Protein AF-A0A815WCT2-F1 (afdb_monomer_lite)

Secondary structure (DSSP, 8-state):
----HHHHHHHHHHHHHHH------HHHHHHHHHHHHSS-HHHHHHHHHHHHHHHHTS-TTTTT-HHHHHHHHHHHHHHHHHHHHH-HHHHHS-HHHHHHHHHHHHHHHHHHHHHHHHHHHH-

pLDDT: mean 72.67, std 14.08, range [33.84, 88.12]

Radius of gyration: 19.3 Å; chains: 1; bounding box: 36×44×54 Å

Structure (mmCIF, N/CA/C/O backbone):
data_AF-A0A815WCT2-F1
#
_entry.id   AF-A0A815WCT2-F1
#
loop_
_atom_site.group_PDB
_atom_site.id
_atom_site.type_symbol
_atom_site.label_atom_id
_atom_site.label_alt_id
_atom_site.label_comp_id
_atom_site.label_asym_id
_atom_site.label_entity_id
_atom_site.label_seq_id
_atom_site.pdbx_PDB_ins_code
_atom_site.Cartn_x
_atom_site.Cartn_y
_atom_site.Cartn_z
_atom_site.occupancy
_atom_site.B_iso_or_equiv
_atom_site.auth_seq_id
_atom_site.auth_comp_id
_atom_site.auth_asym_id
_atom_site.auth_atom_id
_atom_site.pdbx_PDB_model_num
ATOM 1 N N . MET A 1 1 ? -10.100 -36.223 -24.317 1.00 41.00 1 MET A N 1
ATOM 2 C CA . MET A 1 1 ? -8.802 -35.523 -24.407 1.00 41.00 1 MET A CA 1
ATOM 3 C C . MET A 1 1 ? -8.893 -34.303 -23.497 1.00 41.00 1 MET A C 1
ATOM 5 O O . MET A 1 1 ? -9.520 -33.325 -23.874 1.00 41.00 1 MET A O 1
ATOM 9 N N . GLN A 1 2 ? -8.437 -34.426 -22.247 1.00 38.16 2 GLN A N 1
ATOM 10 C CA . GLN A 1 2 ? -8.511 -33.351 -21.250 1.00 38.16 2 GLN A CA 1
ATOM 11 C C . GLN A 1 2 ? -7.358 -32.377 -21.498 1.00 38.16 2 GLN A C 1
ATOM 13 O O . GLN A 1 2 ? -6.199 -32.720 -21.281 1.00 38.16 2 GLN A O 1
ATOM 18 N N . LEU A 1 3 ? -7.680 -31.181 -21.989 1.00 40.12 3 LEU A N 1
ATOM 19 C CA . LEU A 1 3 ? -6.756 -30.053 -21.971 1.00 40.12 3 LEU A CA 1
ATOM 20 C C . LEU A 1 3 ? -6.559 -29.649 -20.505 1.00 40.12 3 LEU A C 1
ATOM 22 O O . LEU A 1 3 ? -7.533 -29.419 -19.788 1.00 40.12 3 LEU A O 1
ATOM 26 N N . SER A 1 4 ? -5.310 -29.635 -20.038 1.00 39.62 4 SER A N 1
ATOM 27 C CA . SER A 1 4 ? -4.981 -29.220 -18.674 1.00 39.62 4 SER A CA 1
ATOM 28 C C . SER A 1 4 ? -5.371 -27.756 -18.462 1.00 39.62 4 SER A C 1
ATOM 30 O O . SER A 1 4 ? -5.334 -26.952 -19.395 1.00 39.62 4 SER A O 1
ATOM 32 N N . PHE A 1 5 ? -5.714 -27.384 -17.231 1.00 41.81 5 PHE A N 1
ATOM 33 C CA . PHE A 1 5 ? -6.084 -26.009 -16.872 1.00 41.81 5 PHE A CA 1
ATOM 34 C C . PHE A 1 5 ? -5.019 -24.983 -17.312 1.00 41.81 5 PHE A C 1
ATOM 36 O O . PHE A 1 5 ? -5.339 -23.896 -17.785 1.00 41.81 5 PHE A O 1
ATOM 43 N N . SER A 1 6 ? -3.747 -25.389 -17.275 1.00 45.34 6 SER A N 1
ATOM 44 C CA . SER A 1 6 ? -2.592 -24.632 -17.766 1.00 45.34 6 SER A CA 1
ATOM 45 C C . SER A 1 6 ? -2.659 -24.363 -19.273 1.00 45.34 6 SER A C 1
ATOM 47 O O . SER A 1 6 ? -2.366 -23.257 -19.714 1.00 45.34 6 SER A O 1
ATOM 49 N N . SER A 1 7 ? -3.079 -25.350 -20.070 1.00 33.84 7 SER A N 1
ATOM 50 C CA . SER A 1 7 ? -3.224 -25.198 -21.524 1.00 33.84 7 SER A CA 1
ATOM 51 C C . SER A 1 7 ? -4.407 -24.307 -21.915 1.00 33.84 7 SER A C 1
ATOM 53 O O . SER A 1 7 ? -4.307 -23.564 -22.886 1.00 33.84 7 SER A O 1
ATOM 55 N N . LEU A 1 8 ? -5.486 -24.315 -21.126 1.00 39.56 8 LEU A N 1
ATOM 56 C CA . LEU A 1 8 ? -6.625 -23.408 -21.290 1.00 39.56 8 LEU A CA 1
ATOM 57 C C . LEU A 1 8 ? -6.243 -21.958 -20.976 1.00 39.56 8 LEU A C 1
ATOM 59 O O . LEU A 1 8 ? -6.555 -21.075 -21.771 1.00 39.56 8 LEU A O 1
ATOM 63 N N . PHE A 1 9 ? -5.509 -21.730 -19.882 1.00 43.72 9 PHE A N 1
ATOM 64 C CA . PHE A 1 9 ? -5.059 -20.394 -19.485 1.00 43.72 9 PHE A CA 1
ATOM 65 C C . PHE A 1 9 ? -4.125 -19.767 -20.529 1.00 43.72 9 PHE A C 1
ATOM 67 O O . PHE A 1 9 ? -4.306 -18.605 -20.902 1.00 43.72 9 PHE A O 1
ATOM 74 N N . LEU A 1 10 ? -3.185 -20.563 -21.059 1.00 45.41 10 LEU A N 1
ATOM 75 C CA . LEU A 1 10 ? -2.245 -20.152 -22.108 1.00 45.41 10 LEU A CA 1
ATOM 76 C C . LEU A 1 10 ? -2.962 -19.831 -23.433 1.00 45.41 10 LEU A C 1
ATOM 78 O O . LEU A 1 10 ? -2.609 -18.880 -24.127 1.00 45.41 10 LEU A O 1
ATOM 82 N N . LEU A 1 11 ? -4.000 -20.603 -23.776 1.00 42.28 11 LEU A N 1
ATOM 83 C CA . LEU A 1 11 ? -4.804 -20.386 -24.981 1.00 42.28 11 LEU A CA 1
ATOM 84 C C . LEU A 1 11 ? -5.652 -19.108 -24.878 1.00 42.28 11 LEU A C 1
ATOM 86 O O . LEU A 1 11 ? -5.766 -18.365 -25.853 1.00 42.28 11 LEU A O 1
ATOM 90 N N . SER A 1 12 ? -6.221 -18.822 -23.700 1.00 47.66 12 SER A N 1
ATOM 91 C CA . SER A 1 12 ? -6.983 -17.591 -23.461 1.00 47.66 12 SER A CA 1
ATOM 92 C C . SER A 1 12 ? -6.111 -16.334 -23.484 1.00 47.66 12 SER A C 1
ATOM 94 O O . SER A 1 12 ? -6.519 -15.335 -24.074 1.00 47.66 12 SER A O 1
ATOM 96 N N . THR A 1 13 ? -4.895 -16.383 -22.929 1.00 49.16 13 THR A N 1
ATOM 97 C CA . THR A 1 13 ? -3.947 -15.251 -22.990 1.00 49.16 13 THR A CA 1
ATOM 98 C C . THR A 1 13 ? -3.460 -14.998 -24.416 1.00 49.16 13 THR A C 1
ATOM 100 O O . THR A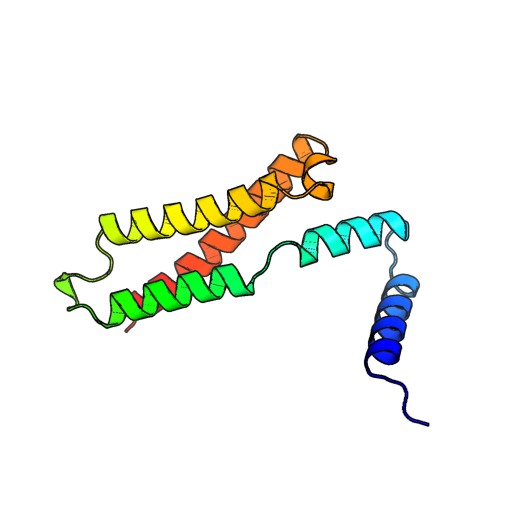 1 13 ? -3.417 -13.850 -24.852 1.00 49.16 13 THR A O 1
ATOM 103 N N . LEU A 1 14 ? -3.176 -16.054 -25.189 1.00 50.16 14 LEU A N 1
ATOM 104 C CA . LEU A 1 14 ? -2.806 -15.933 -26.606 1.00 50.16 14 LEU A CA 1
ATOM 105 C C . LEU A 1 14 ? -3.925 -15.347 -27.478 1.00 50.16 14 LEU A C 1
ATOM 107 O O . LEU A 1 14 ? -3.640 -14.593 -28.409 1.00 50.16 14 LEU A O 1
ATOM 111 N N . ASN A 1 15 ? -5.188 -15.683 -27.196 1.00 50.66 15 ASN A N 1
ATOM 112 C CA . ASN A 1 15 ? -6.324 -15.113 -27.922 1.00 50.66 15 ASN A CA 1
ATOM 113 C C . ASN A 1 15 ? -6.513 -13.626 -27.613 1.00 50.66 15 ASN A C 1
ATOM 115 O O . ASN A 1 15 ? -6.715 -12.852 -28.545 1.00 50.66 15 ASN A O 1
ATOM 119 N N . LEU A 1 16 ? -6.371 -13.219 -26.347 1.00 51.72 16 LEU A N 1
ATOM 120 C CA . LEU A 1 16 ? -6.431 -11.809 -25.953 1.00 51.72 16 LEU A CA 1
ATOM 121 C C . LEU A 1 16 ? -5.328 -10.985 -26.634 1.00 51.72 16 LEU A C 1
ATOM 123 O O . LEU A 1 16 ? -5.648 -9.961 -27.224 1.00 51.72 16 LEU A O 1
ATOM 127 N N . LEU A 1 17 ? -4.084 -11.483 -26.667 1.00 53.66 17 LEU A N 1
ATOM 128 C CA . LEU A 1 17 ? -2.944 -10.838 -27.344 1.00 53.66 17 LEU A CA 1
ATOM 129 C C . LEU A 1 17 ? -3.113 -10.699 -28.866 1.00 53.66 17 LEU A C 1
ATOM 131 O O . LEU A 1 17 ? -2.563 -9.782 -29.464 1.00 53.66 17 LEU A O 1
ATOM 135 N N . ARG A 1 18 ? -3.838 -11.614 -29.521 1.00 52.12 18 ARG A N 1
ATOM 136 C CA . ARG A 1 18 ? -4.083 -11.550 -30.976 1.00 52.12 18 ARG A CA 1
ATOM 137 C C . ARG A 1 18 ? -5.254 -10.650 -31.358 1.00 52.12 18 ARG A C 1
ATOM 139 O O . ARG A 1 18 ? -5.285 -10.154 -32.479 1.00 52.12 18 ARG A O 1
ATOM 146 N N . SER A 1 19 ? -6.222 -10.485 -30.459 1.00 58.66 19 SER A N 1
ATOM 147 C CA . SER A 1 19 ? -7.327 -9.530 -30.613 1.00 58.66 19 SER A CA 1
ATOM 148 C C . SER A 1 19 ? -6.994 -8.133 -30.092 1.00 58.66 19 SER A C 1
ATOM 150 O O . SER A 1 19 ? -7.772 -7.200 -30.284 1.00 58.66 19 SER A O 1
ATOM 152 N N . ASP A 1 20 ? -5.865 -8.008 -29.404 1.00 57.78 20 ASP A N 1
ATOM 153 C CA . ASP A 1 20 ? -5.377 -6.764 -28.853 1.00 57.78 20 ASP A CA 1
ATOM 154 C C . ASP A 1 20 ? -4.914 -5.838 -29.987 1.00 57.78 20 ASP A C 1
ATOM 156 O O . ASP A 1 20 ? -4.068 -6.187 -30.806 1.00 57.78 20 ASP A O 1
ATOM 160 N N . GLN A 1 21 ? -5.515 -4.649 -30.052 1.00 60.59 21 GLN A N 1
ATOM 161 C CA . GLN A 1 21 ? -5.074 -3.578 -30.947 1.00 60.59 21 GLN A CA 1
ATOM 162 C C . GLN A 1 21 ? -3.900 -2.785 -30.356 1.00 60.59 21 GLN A C 1
ATOM 164 O O . GLN A 1 21 ? -3.501 -1.771 -30.935 1.00 60.59 21 GLN A O 1
ATOM 169 N N . SER A 1 22 ? -3.361 -3.183 -29.198 1.00 60.25 22 SER A N 1
ATOM 170 C CA . SER A 1 22 ? -2.191 -2.519 -28.648 1.00 60.25 22 SER A CA 1
ATOM 171 C C . SER A 1 22 ? -0.982 -2.719 -29.555 1.00 60.25 22 SER A C 1
ATOM 173 O O . SER A 1 22 ? -0.763 -3.752 -30.186 1.00 60.25 22 SER A O 1
ATOM 175 N N . THR A 1 23 ? -0.161 -1.683 -29.605 1.00 69.44 23 THR A N 1
ATOM 176 C CA . THR A 1 23 ? 1.131 -1.689 -30.285 1.00 69.44 23 THR A CA 1
ATOM 177 C C . THR A 1 23 ? 2.226 -2.336 -29.434 1.00 69.44 23 THR A C 1
ATOM 179 O O . THR A 1 23 ? 3.405 -2.212 -29.771 1.00 69.44 23 THR A O 1
ATOM 182 N N . LEU A 1 24 ? 1.864 -2.981 -28.318 1.00 67.88 24 LEU A N 1
ATOM 183 C CA . LEU A 1 24 ? 2.821 -3.516 -27.363 1.00 67.88 24 LEU A CA 1
ATOM 184 C C . LEU A 1 24 ? 3.406 -4.837 -27.857 1.00 67.88 24 LEU A C 1
ATOM 186 O O . LEU A 1 24 ? 2.701 -5.741 -28.307 1.00 67.88 24 LEU A O 1
ATOM 190 N N . THR A 1 25 ? 4.722 -4.971 -27.741 1.00 78.06 25 THR A N 1
ATOM 191 C CA . THR A 1 25 ? 5.405 -6.235 -28.010 1.00 78.06 25 THR A CA 1
ATOM 192 C C . THR A 1 25 ? 5.094 -7.261 -26.916 1.00 78.06 25 THR A C 1
ATOM 194 O O . THR A 1 25 ? 4.687 -6.919 -25.805 1.00 78.06 25 THR A O 1
ATOM 197 N N . ILE A 1 26 ? 5.343 -8.541 -27.203 1.00 70.75 26 ILE A N 1
ATOM 198 C CA . ILE A 1 26 ? 5.198 -9.635 -26.224 1.00 70.75 26 ILE A CA 1
ATOM 199 C C . ILE A 1 26 ? 6.027 -9.362 -24.956 1.00 70.75 26 ILE A C 1
ATOM 201 O O . ILE A 1 26 ? 5.566 -9.612 -23.848 1.00 70.75 26 ILE A O 1
ATOM 205 N N . GLU A 1 27 ? 7.233 -8.808 -25.101 1.00 72.56 27 GLU A N 1
ATOM 206 C CA . GLU A 1 27 ? 8.087 -8.437 -23.965 1.00 72.56 27 GLU A CA 1
ATOM 207 C C . GLU A 1 27 ? 7.467 -7.326 -23.113 1.00 72.56 27 GLU A C 1
ATOM 209 O O . GLU A 1 27 ? 7.505 -7.402 -21.887 1.00 72.56 27 GLU A O 1
ATOM 214 N N . GLN A 1 28 ? 6.845 -6.324 -23.739 1.00 65.94 28 GLN A N 1
ATOM 215 C CA . GLN A 1 28 ? 6.154 -5.249 -23.024 1.00 65.94 28 GLN A CA 1
ATOM 216 C C . GLN A 1 28 ? 4.918 -5.764 -22.286 1.00 65.94 28 GLN A C 1
ATOM 218 O O . GLN A 1 28 ? 4.677 -5.362 -21.149 1.00 65.94 28 GLN A O 1
ATOM 223 N N . TRP A 1 29 ? 4.178 -6.694 -22.894 1.00 74.00 29 TRP A N 1
ATOM 224 C CA . TRP A 1 29 ? 3.064 -7.382 -22.246 1.00 74.00 29 TRP A CA 1
ATOM 225 C C . TRP A 1 29 ? 3.506 -8.224 -21.053 1.00 74.00 29 TRP A C 1
ATOM 227 O O . TRP A 1 29 ? 2.872 -8.167 -20.001 1.00 74.00 29 TRP A O 1
ATOM 237 N N . ASN A 1 30 ? 4.617 -8.948 -21.177 1.00 66.38 30 ASN A N 1
ATOM 238 C CA . ASN A 1 30 ? 5.188 -9.704 -20.066 1.00 66.38 30 ASN A CA 1
ATOM 239 C C . ASN A 1 30 ? 5.629 -8.779 -18.927 1.00 66.38 30 ASN A C 1
ATOM 241 O O . ASN A 1 30 ? 5.350 -9.073 -17.769 1.00 66.38 30 ASN A O 1
ATOM 245 N N . LEU A 1 31 ? 6.249 -7.637 -19.240 1.00 66.69 31 LEU A N 1
ATOM 246 C CA . LEU A 1 31 ? 6.645 -6.651 -18.234 1.00 66.69 31 LEU A CA 1
ATOM 247 C C . LEU A 1 31 ? 5.423 -6.075 -17.500 1.00 66.69 31 LEU A C 1
ATOM 249 O O . LEU A 1 31 ? 5.413 -5.994 -16.276 1.00 66.69 31 LEU A O 1
ATOM 253 N N . LEU A 1 32 ? 4.371 -5.715 -18.242 1.00 68.06 32 LEU A N 1
ATOM 254 C CA . LEU A 1 32 ? 3.099 -5.244 -17.688 1.00 68.06 32 LEU A CA 1
ATOM 255 C C . LEU A 1 32 ? 2.445 -6.302 -16.802 1.00 68.06 32 LEU A C 1
ATOM 257 O O . LEU A 1 32 ? 2.037 -5.995 -15.685 1.00 68.06 32 LEU A O 1
ATOM 261 N N . SER A 1 33 ? 2.375 -7.542 -17.279 1.00 65.19 33 SER A N 1
ATOM 262 C CA . SER A 1 33 ? 1.808 -8.668 -16.539 1.00 65.19 33 SER A CA 1
ATOM 263 C C . SER A 1 33 ? 2.586 -8.933 -15.251 1.00 65.19 33 SER A C 1
ATOM 265 O O . SER A 1 33 ? 1.980 -9.079 -14.193 1.00 65.19 33 SER A O 1
ATOM 267 N N . ASN A 1 34 ? 3.920 -8.923 -15.305 1.00 66.69 34 ASN A N 1
ATOM 268 C CA . ASN A 1 34 ? 4.768 -9.092 -14.128 1.00 66.69 34 ASN A CA 1
ATOM 269 C C . ASN A 1 34 ? 4.564 -7.957 -13.127 1.00 66.69 34 ASN A C 1
ATOM 271 O O . ASN A 1 34 ? 4.343 -8.230 -11.955 1.00 66.69 34 ASN A O 1
ATOM 275 N N . LEU A 1 35 ? 4.555 -6.698 -13.577 1.00 65.50 35 LEU A N 1
ATOM 276 C CA . LEU A 1 35 ? 4.273 -5.545 -12.715 1.00 65.50 35 LEU A CA 1
ATOM 277 C C . LEU A 1 35 ? 2.868 -5.611 -12.094 1.00 65.50 35 LEU A C 1
ATOM 279 O O . LEU A 1 35 ? 2.703 -5.236 -10.936 1.00 65.50 35 LEU A O 1
ATOM 283 N N . SER A 1 36 ? 1.876 -6.113 -12.835 1.00 63.38 36 SER A N 1
ATOM 284 C CA . SER A 1 36 ? 0.486 -6.233 -12.369 1.00 63.38 36 SER A CA 1
ATOM 285 C C . SER A 1 36 ? 0.307 -7.360 -11.350 1.00 63.38 36 SER A C 1
ATOM 287 O O . SER A 1 36 ? -0.420 -7.195 -10.378 1.00 63.38 36 SER A O 1
ATOM 289 N N . HIS A 1 37 ? 0.989 -8.491 -11.542 1.00 59.47 37 HIS A N 1
ATOM 290 C CA . HIS A 1 37 ? 0.929 -9.645 -10.638 1.00 59.47 37 HIS A CA 1
ATOM 291 C C . HIS A 1 37 ? 1.918 -9.572 -9.473 1.00 59.47 37 HIS A C 1
ATOM 293 O O . HIS A 1 37 ? 1.924 -10.452 -8.616 1.00 59.47 37 HIS A O 1
ATOM 299 N N . PHE A 1 38 ? 2.767 -8.546 -9.434 1.00 59.25 38 PHE A N 1
ATOM 300 C CA . PHE A 1 38 ? 3.762 -8.406 -8.383 1.00 59.25 38 PHE A CA 1
ATOM 301 C C . PHE A 1 38 ? 3.169 -7.917 -7.059 1.00 59.25 38 PHE A C 1
ATOM 303 O O . PHE A 1 38 ? 3.716 -8.210 -5.998 1.00 59.25 38 PHE A O 1
ATOM 310 N N . TYR A 1 39 ? 2.061 -7.176 -7.099 1.00 59.94 39 TYR A N 1
ATOM 311 C CA . TYR A 1 39 ? 1.346 -6.822 -5.882 1.00 59.94 39 TYR A CA 1
ATOM 312 C C . TYR A 1 39 ? 0.539 -8.034 -5.413 1.00 59.94 39 TYR A C 1
ATOM 314 O O . TYR A 1 39 ? -0.471 -8.390 -6.018 1.00 59.94 39 TYR A O 1
ATOM 322 N N . ASP A 1 40 ? 1.004 -8.677 -4.340 1.00 64.88 40 ASP A N 1
ATOM 323 C CA . ASP A 1 40 ? 0.233 -9.704 -3.646 1.00 64.88 40 ASP A CA 1
ATOM 324 C C . ASP A 1 40 ? -0.940 -9.039 -2.920 1.00 64.88 40 ASP A C 1
ATOM 326 O O . ASP A 1 40 ? -0.854 -8.675 -1.745 1.00 64.88 40 ASP A O 1
ATOM 330 N N . GLU A 1 41 ? -2.043 -8.861 -3.643 1.00 64.69 41 GLU A N 1
ATOM 331 C CA . GLU A 1 41 ? -3.299 -8.324 -3.122 1.00 64.69 41 GLU A CA 1
ATOM 332 C C . GLU A 1 41 ? -3.772 -9.086 -1.876 1.00 64.69 41 GLU A C 1
ATOM 334 O O . GLU A 1 41 ? -4.351 -8.498 -0.961 1.00 64.69 41 GLU A O 1
ATOM 339 N N . HIS A 1 42 ? -3.431 -10.373 -1.777 1.00 66.75 42 HIS A N 1
ATOM 340 C CA . HIS A 1 42 ? -3.779 -11.214 -0.644 1.00 66.75 42 HIS A CA 1
ATOM 341 C C . HIS A 1 42 ? -3.113 -10.742 0.652 1.00 66.75 42 HIS A C 1
ATOM 343 O O . HIS A 1 42 ? -3.710 -10.848 1.726 1.00 66.75 42 HIS A O 1
ATOM 349 N N . SER A 1 43 ? -1.901 -10.187 0.567 1.00 69.62 43 SER A N 1
ATOM 350 C CA . SER A 1 43 ? -1.177 -9.646 1.720 1.00 69.62 43 SER A CA 1
ATOM 351 C C . SER A 1 43 ? -1.816 -8.363 2.263 1.00 69.62 43 SER A C 1
ATOM 353 O O . SER A 1 43 ? -1.949 -8.225 3.480 1.00 69.62 43 SER A O 1
ATOM 355 N N . GLY A 1 44 ? -2.283 -7.479 1.372 1.00 72.38 44 GLY A N 1
ATOM 356 C CA . GLY A 1 44 ? -3.029 -6.269 1.727 1.00 72.38 44 GLY A CA 1
ATOM 357 C C . GLY A 1 44 ? -4.367 -6.612 2.376 1.00 72.38 44 GLY A C 1
ATOM 358 O O . GLY A 1 44 ? -4.628 -6.209 3.502 1.00 72.38 44 GLY A O 1
ATOM 359 N N . VAL A 1 45 ? -5.153 -7.484 1.740 1.00 77.00 45 VAL A N 1
ATOM 360 C CA . VAL A 1 45 ? -6.440 -7.944 2.288 1.00 77.00 45 VAL A CA 1
ATOM 361 C C . VAL A 1 45 ? -6.274 -8.624 3.654 1.00 77.00 45 VAL A C 1
ATOM 363 O O . VAL A 1 45 ? -7.061 -8.382 4.563 1.00 77.00 45 VAL A O 1
ATOM 366 N N . THR A 1 46 ? -5.223 -9.427 3.851 1.00 83.12 46 THR A N 1
ATOM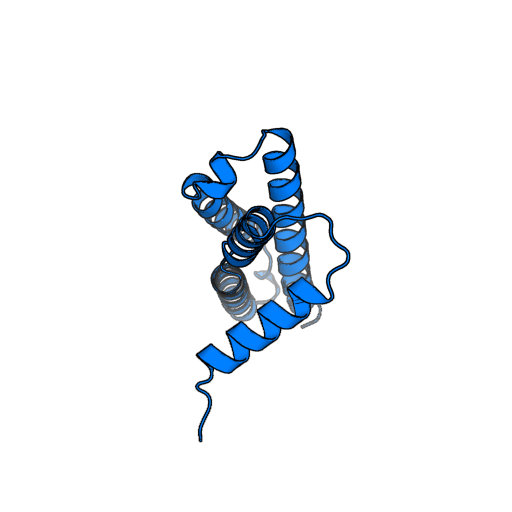 367 C CA . THR A 1 46 ? -4.955 -10.082 5.150 1.00 83.12 46 THR A CA 1
ATOM 368 C C . THR A 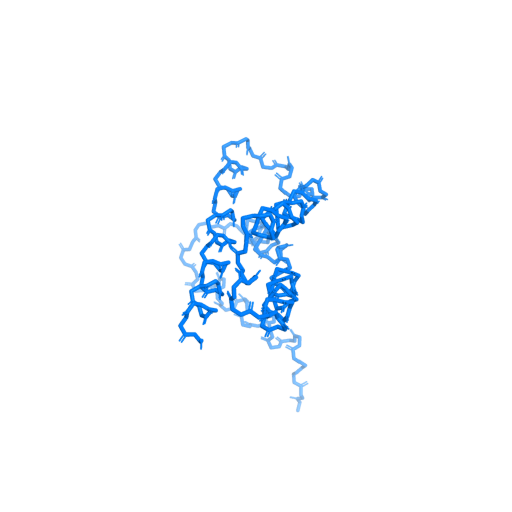1 46 ? -4.630 -9.071 6.255 1.00 83.12 46 THR A C 1
ATOM 370 O O . THR A 1 46 ? -4.948 -9.293 7.429 1.00 83.12 46 THR A O 1
ATOM 373 N N . LEU A 1 47 ? -3.948 -7.976 5.911 1.00 82.69 47 LEU A N 1
ATOM 374 C CA . LEU A 1 47 ? -3.645 -6.896 6.843 1.00 82.69 47 LEU A CA 1
ATOM 375 C C . LEU A 1 47 ? -4.927 -6.149 7.239 1.00 82.69 47 LEU A C 1
ATOM 377 O O . LEU A 1 47 ? -5.169 -5.948 8.433 1.00 82.69 47 LEU A O 1
ATOM 381 N N . ASP A 1 48 ? -5.775 -5.842 6.260 1.00 82.81 48 ASP A N 1
ATOM 382 C CA . ASP A 1 48 ? -7.073 -5.196 6.448 1.00 82.81 48 ASP A CA 1
ATOM 383 C C . ASP A 1 48 ? -8.000 -6.054 7.318 1.00 82.81 48 ASP A C 1
ATOM 385 O O . ASP A 1 48 ? -8.522 -5.582 8.328 1.00 82.81 48 ASP A O 1
ATOM 389 N N . GLU A 1 49 ? -8.139 -7.346 7.012 1.00 83.81 49 GLU A N 1
ATOM 390 C CA . GLU A 1 49 ? -8.938 -8.288 7.804 1.00 83.81 49 GLU A CA 1
ATOM 391 C C . GLU A 1 49 ? -8.464 -8.375 9.258 1.00 83.81 49 GLU A C 1
ATOM 393 O O . GLU A 1 49 ? -9.275 -8.379 10.190 1.00 83.81 49 GLU A O 1
ATOM 398 N N . ARG A 1 50 ? -7.146 -8.427 9.483 1.00 87.88 50 ARG A N 1
ATOM 399 C CA . ARG A 1 50 ? -6.580 -8.457 10.836 1.00 87.88 50 ARG A CA 1
ATOM 400 C C . ARG A 1 50 ? -6.924 -7.189 11.602 1.00 87.88 50 ARG A C 1
ATOM 402 O O . ARG A 1 50 ? -7.383 -7.278 12.740 1.00 87.88 50 ARG A O 1
ATOM 409 N N . PHE A 1 51 ? -6.745 -6.030 10.973 1.00 87.00 51 PHE A N 1
ATOM 410 C CA . PHE A 1 51 ? -7.091 -4.750 11.574 1.00 87.00 51 PHE A CA 1
ATOM 411 C C . PHE A 1 51 ? -8.584 -4.680 11.911 1.00 87.00 51 PHE A C 1
ATOM 413 O O . PHE A 1 51 ? -8.942 -4.325 13.034 1.00 87.00 51 PHE A O 1
ATOM 420 N N . MET A 1 52 ? -9.455 -5.094 10.988 1.00 86.19 52 MET A N 1
ATOM 421 C CA . MET A 1 52 ? -10.902 -5.146 11.202 1.00 86.19 52 MET A CA 1
ATOM 422 C C . MET A 1 52 ? -11.271 -6.029 12.396 1.00 86.19 52 MET A C 1
ATOM 424 O O . MET A 1 52 ? -12.039 -5.607 13.259 1.00 86.19 52 MET A O 1
ATOM 428 N N . ASN A 1 53 ? -10.696 -7.230 12.487 1.00 86.88 53 ASN A N 1
ATOM 429 C CA . ASN A 1 53 ? -10.942 -8.153 13.594 1.00 86.88 53 ASN A CA 1
ATOM 430 C C . ASN A 1 53 ? -10.481 -7.576 14.940 1.00 86.88 53 ASN A C 1
ATOM 432 O O . ASN A 1 53 ? -11.206 -7.670 15.933 1.00 86.88 53 ASN A O 1
ATOM 436 N N . GLU A 1 54 ? -9.314 -6.926 14.975 1.00 87.75 54 GLU A N 1
ATOM 437 C CA . GLU A 1 54 ? -8.845 -6.216 16.167 1.00 87.75 54 GLU A CA 1
ATOM 438 C C . GLU A 1 54 ? -9.827 -5.111 16.570 1.00 87.75 54 GLU A C 1
ATOM 440 O O . GLU A 1 54 ? -10.209 -5.033 17.736 1.00 87.75 54 GLU A O 1
ATOM 445 N N . GLN A 1 55 ? -10.286 -4.288 15.623 1.00 87.19 55 GLN A N 1
ATOM 446 C CA . GLN A 1 55 ? -11.196 -3.180 15.916 1.00 87.19 55 GLN A CA 1
ATOM 447 C C . GLN A 1 55 ? -12.597 -3.644 16.335 1.00 87.19 55 GLN A C 1
ATOM 449 O O . GLN A 1 55 ? -13.152 -3.082 17.272 1.00 87.19 55 GLN A O 1
ATOM 454 N N . MET A 1 56 ? -13.161 -4.681 15.709 1.00 85.62 56 MET A N 1
ATOM 455 C CA . MET A 1 56 ? -14.479 -5.222 16.078 1.00 85.62 56 MET A CA 1
ATOM 456 C C . MET A 1 56 ? -14.484 -5.889 17.461 1.00 85.62 56 MET A C 1
ATOM 458 O O . MET A 1 56 ? -15.529 -5.978 18.100 1.00 85.62 56 MET A O 1
ATOM 462 N N . SER A 1 57 ? -13.322 -6.341 17.946 1.00 86.88 57 SER A N 1
ATOM 463 C CA . SER A 1 57 ? -13.186 -6.902 19.296 1.00 86.88 57 SER A CA 1
ATOM 464 C C . SER A 1 57 ? -13.172 -5.841 20.406 1.00 86.88 57 SER A C 1
ATOM 466 O O . SER A 1 57 ? -13.304 -6.171 21.588 1.00 86.88 57 SER A O 1
ATOM 468 N N . LEU A 1 58 ? -13.004 -4.563 20.046 1.00 86.31 58 LEU A N 1
ATOM 469 C CA . LEU A 1 58 ? -12.911 -3.463 20.995 1.00 86.31 58 LEU A CA 1
ATOM 470 C C . LEU A 1 58 ? -14.292 -2.860 21.307 1.00 86.31 58 LEU A C 1
ATOM 472 O O . LEU A 1 58 ? -15.183 -2.828 20.460 1.00 86.31 58 LEU A O 1
ATOM 476 N N . PRO A 1 59 ? -14.484 -2.299 22.514 1.00 84.38 59 PRO A N 1
ATOM 477 C CA . PRO A 1 59 ? -15.643 -1.462 22.799 1.00 84.38 59 PRO A CA 1
ATOM 478 C C . PRO A 1 59 ? -15.688 -0.247 21.853 1.00 84.38 59 PRO A C 1
ATOM 4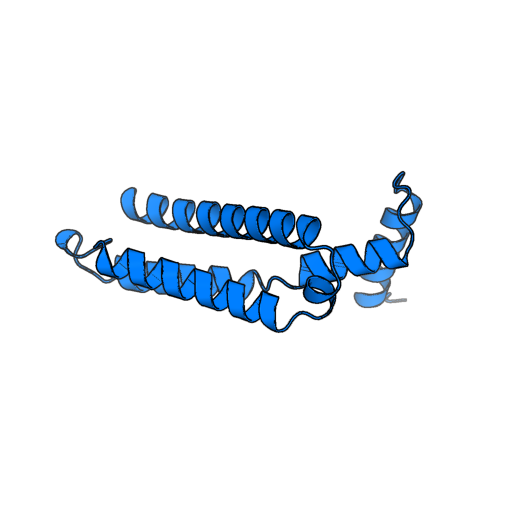80 O O . PRO A 1 59 ? -14.639 0.366 21.639 1.00 84.38 59 PRO A O 1
ATOM 483 N N . PRO A 1 60 ? -16.873 0.230 21.416 1.00 78.50 60 PRO A N 1
ATOM 484 C CA . PRO A 1 60 ? -17.003 1.326 20.442 1.00 78.50 60 PRO A CA 1
ATOM 485 C C . PRO A 1 60 ? -16.217 2.604 20.784 1.00 78.50 60 PRO A C 1
ATOM 487 O O . PRO A 1 60 ? -15.729 3.309 19.909 1.00 78.50 60 PRO A O 1
ATOM 490 N N . LYS A 1 61 ? -16.037 2.905 22.078 1.00 79.44 61 LYS A N 1
ATOM 491 C CA . LYS A 1 61 ? -15.273 4.078 22.553 1.00 79.44 61 LYS A CA 1
ATOM 492 C C . LYS A 1 61 ? -13.757 3.969 22.331 1.00 79.44 61 LYS A C 1
ATOM 494 O O . LYS A 1 61 ? -13.054 4.976 22.481 1.00 79.44 61 LYS A O 1
ATOM 499 N N . LEU A 1 62 ? -13.259 2.767 22.053 1.00 80.81 62 LEU A N 1
ATOM 500 C CA . LEU A 1 62 ? -11.851 2.423 21.850 1.00 80.81 62 LEU A CA 1
ATOM 501 C C . LEU A 1 62 ? -11.537 2.047 20.395 1.00 80.81 62 LEU A C 1
ATOM 503 O O . LEU A 1 62 ? -10.360 2.025 20.040 1.00 80.81 62 LEU A O 1
ATOM 507 N N . CYS A 1 63 ? -12.554 1.824 19.560 1.00 82.44 63 CYS A N 1
ATOM 508 C CA . CYS A 1 63 ? -12.389 1.594 18.128 1.00 82.44 63 CYS A CA 1
ATOM 509 C C . CYS A 1 63 ? -11.843 2.839 17.415 1.00 82.44 63 CYS A C 1
ATOM 511 O O . CYS A 1 63 ? -12.108 3.977 17.815 1.00 82.44 63 CYS A O 1
ATOM 513 N N . LEU A 1 64 ? -11.079 2.609 16.346 1.00 81.12 64 LEU A N 1
ATOM 514 C CA . LEU A 1 64 ? -10.595 3.612 15.392 1.00 81.12 64 LEU A CA 1
ATOM 515 C C . LEU A 1 64 ? -9.845 4.788 16.042 1.00 81.12 64 LEU A C 1
ATOM 517 O O . LEU A 1 64 ? -9.846 5.911 15.535 1.00 81.12 64 LEU A O 1
ATOM 521 N N . LYS A 1 65 ? -9.173 4.553 17.177 1.00 86.44 65 LYS A N 1
ATOM 522 C CA . LYS A 1 65 ? -8.286 5.564 17.766 1.00 86.44 65 LYS A CA 1
ATOM 523 C C . LYS A 1 65 ? -7.179 5.908 16.778 1.00 86.44 65 LYS A C 1
ATOM 525 O O . LYS A 1 65 ? -6.620 5.027 16.128 1.00 86.44 65 LYS A O 1
ATOM 530 N N . SER A 1 66 ? -6.804 7.184 16.742 1.00 82.94 66 SER A N 1
ATOM 531 C CA . SER A 1 66 ? -5.767 7.704 15.845 1.00 82.94 66 SER A CA 1
ATOM 532 C C . SER A 1 66 ? -4.477 6.883 15.881 1.00 82.94 66 SER A C 1
ATOM 534 O O . SER A 1 66 ? -3.920 6.597 14.832 1.00 82.94 66 SER A O 1
ATOM 536 N N . GLY A 1 67 ? -4.035 6.425 17.057 1.00 85.56 67 GLY A N 1
ATOM 537 C CA . GLY A 1 67 ? -2.848 5.571 17.175 1.00 85.56 67 GLY A CA 1
ATOM 538 C C . GLY A 1 67 ? -2.972 4.212 16.470 1.00 85.56 67 GLY A C 1
ATOM 539 O O . GLY A 1 67 ? -1.999 3.745 15.886 1.00 85.56 67 GLY A O 1
ATOM 540 N N . ALA A 1 68 ? -4.156 3.592 16.484 1.00 84.56 68 ALA A N 1
ATOM 541 C CA . ALA A 1 68 ? -4.401 2.333 15.780 1.00 84.56 68 ALA A CA 1
ATOM 542 C C . ALA A 1 68 ? -4.432 2.544 14.260 1.00 84.56 68 ALA A C 1
ATOM 544 O O . ALA A 1 68 ? -3.817 1.773 13.531 1.00 84.56 68 ALA A O 1
ATOM 545 N N . LEU A 1 69 ? -5.069 3.629 13.804 1.00 83.81 69 LEU A N 1
ATOM 546 C CA . LEU A 1 69 ? -5.087 4.015 12.390 1.00 83.81 69 LEU A CA 1
ATOM 547 C C . LEU A 1 69 ? -3.680 4.335 11.869 1.00 83.81 69 LEU A C 1
ATOM 549 O O . LEU A 1 69 ? -3.293 3.846 10.817 1.00 83.81 69 LEU A O 1
ATOM 553 N N . ILE A 1 70 ? -2.888 5.108 12.620 1.00 85.69 70 ILE A N 1
ATOM 554 C CA . ILE A 1 70 ? -1.503 5.439 12.249 1.00 85.69 70 ILE A CA 1
ATOM 555 C C . ILE A 1 70 ? -0.660 4.170 12.114 1.00 85.69 70 ILE A C 1
ATOM 557 O O . ILE A 1 70 ? 0.076 4.036 11.141 1.00 85.69 70 ILE A O 1
ATOM 561 N N . ARG A 1 71 ? -0.774 3.231 13.064 1.00 87.38 71 ARG A N 1
ATOM 562 C CA . ARG A 1 71 ? -0.055 1.952 12.993 1.00 87.38 71 ARG A CA 1
ATOM 563 C C . ARG A 1 71 ? -0.444 1.170 11.739 1.00 87.38 71 ARG A C 1
ATOM 565 O O . ARG A 1 71 ? 0.431 0.781 10.981 1.00 87.38 71 ARG A O 1
ATOM 572 N N . TYR A 1 72 ? -1.740 1.030 11.490 1.00 86.62 72 TYR A N 1
ATOM 573 C CA . TYR A 1 72 ? -2.259 0.344 10.311 1.00 86.62 72 TYR A CA 1
ATOM 574 C C . TYR A 1 72 ? -1.752 0.947 8.987 1.00 86.62 72 TYR A C 1
ATOM 576 O O . TYR A 1 72 ? -1.297 0.220 8.101 1.00 86.62 72 TYR A O 1
ATOM 584 N N . PHE A 1 73 ? -1.761 2.279 8.861 1.00 83.94 73 PHE A N 1
ATOM 585 C CA . PHE A 1 73 ? -1.230 2.948 7.670 1.00 83.94 73 PHE A CA 1
ATOM 586 C C . PHE A 1 73 ? 0.282 2.759 7.515 1.00 83.94 73 PHE A C 1
ATOM 588 O O . PHE A 1 73 ? 0.755 2.579 6.392 1.00 83.94 73 PHE A O 1
ATOM 595 N N . ASN A 1 74 ? 1.039 2.771 8.616 1.00 86.31 74 ASN A N 1
ATOM 596 C CA . ASN A 1 74 ? 2.475 2.503 8.579 1.00 86.31 74 ASN A CA 1
ATOM 597 C C . ASN A 1 74 ? 2.759 1.071 8.114 1.00 86.31 74 ASN A C 1
ATOM 599 O O . ASN A 1 74 ? 3.548 0.899 7.189 1.00 86.31 74 ASN A O 1
ATOM 603 N N . ASP A 1 75 ? 2.069 0.074 8.670 1.00 86.06 75 ASP A N 1
ATOM 604 C CA . ASP A 1 75 ? 2.255 -1.332 8.296 1.00 86.06 75 ASP A CA 1
ATOM 605 C C . ASP A 1 75 ? 1.921 -1.559 6.804 1.00 86.06 75 ASP A C 1
ATOM 607 O O . ASP A 1 75 ? 2.668 -2.219 6.076 1.00 86.06 75 ASP A O 1
ATOM 611 N N . SER A 1 76 ? 0.845 -0.928 6.313 1.00 81.94 76 SER A N 1
ATOM 612 C CA . SER A 1 76 ? 0.455 -0.947 4.891 1.00 81.94 76 SER A CA 1
ATOM 613 C C . SER A 1 76 ? 1.530 -0.337 3.982 1.00 81.94 76 SER A C 1
ATOM 615 O O . SER A 1 76 ? 1.850 -0.861 2.907 1.00 81.94 76 SER A O 1
ATOM 617 N N . MET A 1 77 ? 2.107 0.789 4.409 1.00 81.94 77 MET A N 1
ATOM 618 C CA . MET A 1 77 ? 3.138 1.493 3.653 1.00 81.94 77 MET A CA 1
ATOM 619 C C . MET A 1 77 ? 4.460 0.718 3.649 1.00 81.94 77 MET A C 1
ATOM 621 O O . MET A 1 77 ? 5.093 0.607 2.600 1.00 81.94 77 MET A O 1
ATOM 625 N N . GLU A 1 78 ? 4.865 0.143 4.782 1.00 84.38 78 GLU A N 1
ATOM 626 C CA . GLU A 1 78 ? 6.078 -0.674 4.896 1.00 84.38 78 GLU A CA 1
ATOM 627 C C . GLU A 1 78 ? 6.007 -1.924 4.014 1.00 84.38 78 GLU A C 1
ATOM 629 O O . GLU A 1 78 ? 6.961 -2.212 3.286 1.00 84.38 78 GLU A O 1
ATOM 634 N N . GLY A 1 79 ? 4.864 -2.621 3.995 1.00 79.75 79 GLY A N 1
ATOM 635 C CA . GLY A 1 79 ? 4.648 -3.765 3.103 1.00 79.75 79 GLY A CA 1
ATOM 636 C C . GLY A 1 79 ? 4.801 -3.385 1.627 1.00 79.75 79 GLY A C 1
ATOM 637 O O . GLY A 1 79 ? 5.512 -4.046 0.865 1.00 79.75 79 GLY A O 1
ATOM 638 N N . THR A 1 80 ? 4.219 -2.248 1.243 1.00 76.88 80 THR A N 1
ATOM 639 C CA . THR A 1 80 ? 4.310 -1.708 -0.122 1.00 76.88 80 THR A CA 1
ATOM 640 C C . THR A 1 80 ? 5.742 -1.312 -0.487 1.00 76.88 80 THR A C 1
ATOM 642 O O . THR A 1 80 ? 6.229 -1.625 -1.575 1.00 76.88 80 THR A O 1
ATOM 645 N N . GLN A 1 81 ? 6.458 -0.654 0.426 1.00 80.94 81 GLN A N 1
ATOM 646 C CA . GLN A 1 81 ? 7.855 -0.271 0.224 1.00 80.94 81 GLN A CA 1
ATOM 647 C C . GLN A 1 81 ? 8.770 -1.490 0.077 1.00 80.94 81 GLN A C 1
ATOM 649 O O . GLN A 1 81 ? 9.654 -1.486 -0.783 1.00 80.94 81 GLN A O 1
ATOM 654 N N . LEU A 1 82 ? 8.564 -2.534 0.884 1.00 81.50 82 LEU A N 1
ATOM 655 C CA . LEU A 1 82 ? 9.356 -3.761 0.823 1.00 81.50 82 LEU A CA 1
ATOM 656 C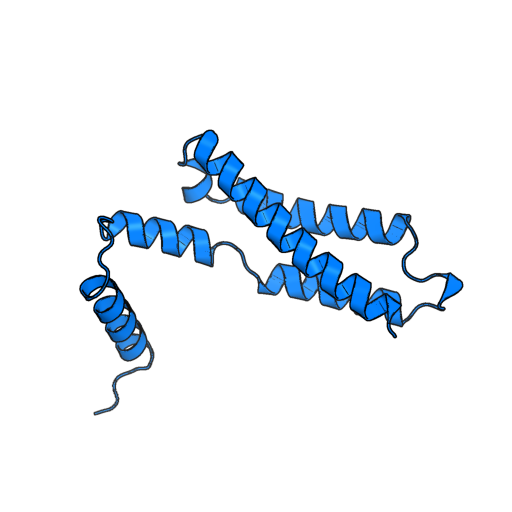 C . LEU A 1 82 ? 9.179 -4.483 -0.518 1.00 81.50 82 LEU A C 1
ATOM 658 O O . LEU A 1 82 ? 10.171 -4.916 -1.109 1.00 81.50 82 LEU A O 1
ATOM 662 N N . LEU A 1 83 ? 7.940 -4.553 -1.017 1.00 75.12 83 LEU A N 1
ATOM 663 C CA . LEU A 1 83 ? 7.623 -5.062 -2.352 1.00 75.12 83 LEU A CA 1
ATOM 664 C C . LEU A 1 83 ? 8.442 -4.321 -3.415 1.00 75.12 83 LEU A C 1
ATOM 666 O O . LEU A 1 83 ? 9.231 -4.930 -4.141 1.00 75.12 83 LEU A O 1
ATOM 670 N N . TYR A 1 84 ? 8.330 -2.994 -3.466 1.00 79.75 84 TYR A N 1
ATOM 671 C CA . TYR A 1 84 ? 9.002 -2.200 -4.494 1.00 79.75 84 TYR A CA 1
ATOM 672 C C . TYR A 1 84 ? 10.529 -2.203 -4.393 1.00 79.75 84 TYR A C 1
ATOM 674 O O . TYR A 1 84 ? 11.210 -2.166 -5.416 1.00 79.75 84 TYR A O 1
ATOM 682 N N . LYS A 1 85 ? 11.086 -2.289 -3.182 1.00 81.69 85 LYS A N 1
ATOM 683 C CA . LYS A 1 85 ? 12.539 -2.331 -2.969 1.00 81.69 85 LYS A CA 1
ATOM 684 C C . LYS A 1 85 ? 13.185 -3.598 -3.532 1.00 81.69 85 LYS A C 1
ATOM 686 O O . LYS A 1 85 ? 14.337 -3.551 -3.956 1.00 81.69 85 LYS A O 1
ATOM 691 N N . ASN A 1 86 ? 12.458 -4.712 -3.537 1.00 79.12 86 ASN A N 1
ATOM 692 C CA . ASN A 1 86 ? 12.983 -6.007 -3.965 1.00 79.12 86 ASN A CA 1
ATOM 693 C C . ASN A 1 86 ? 12.636 -6.346 -5.426 1.00 79.12 86 ASN A C 1
ATOM 695 O O . ASN A 1 86 ? 13.139 -7.333 -5.963 1.00 79.12 86 ASN A O 1
ATOM 699 N N . ASN A 1 87 ? 11.811 -5.528 -6.085 1.00 79.75 87 ASN A N 1
ATOM 700 C CA . ASN A 1 87 ? 11.363 -5.763 -7.451 1.00 79.75 87 ASN A CA 1
ATOM 701 C C . ASN A 1 87 ? 12.359 -5.228 -8.492 1.00 79.75 87 ASN A C 1
ATOM 703 O O . ASN A 1 87 ? 12.460 -4.019 -8.704 1.00 79.75 87 ASN A O 1
ATOM 707 N N . GLN A 1 88 ? 13.043 -6.125 -9.201 1.00 79.19 88 GLN A N 1
ATOM 708 C CA . GLN A 1 88 ? 13.979 -5.729 -10.258 1.00 79.19 88 GLN A CA 1
ATOM 709 C C . GLN A 1 88 ? 13.289 -5.066 -11.461 1.00 79.19 88 GLN A C 1
ATOM 711 O O . GLN A 1 88 ? 13.821 -4.091 -11.993 1.00 79.19 88 GLN A O 1
ATOM 716 N N . ASP A 1 89 ? 12.088 -5.508 -11.838 1.00 77.69 89 ASP A N 1
ATOM 717 C CA . ASP A 1 89 ? 11.314 -4.909 -12.931 1.00 77.69 89 ASP A CA 1
ATOM 718 C C . ASP A 1 89 ? 10.934 -3.463 -12.592 1.00 77.69 89 ASP A C 1
ATOM 720 O O . ASP A 1 89 ? 11.165 -2.559 -13.392 1.00 77.69 89 ASP A O 1
ATOM 724 N N . PHE A 1 90 ? 10.465 -3.203 -11.370 1.00 81.19 90 PHE A N 1
ATOM 725 C CA . PHE A 1 90 ? 10.190 -1.850 -10.882 1.00 81.19 90 PHE A CA 1
ATOM 726 C C . PHE A 1 90 ? 11.441 -0.967 -10.873 1.00 81.19 90 PHE A C 1
ATOM 728 O O . PHE A 1 90 ? 11.403 0.185 -11.314 1.00 81.19 90 PHE A O 1
ATOM 735 N N . LEU A 1 91 ? 12.560 -1.496 -10.373 1.00 83.75 91 LEU A N 1
ATOM 736 C CA . LEU A 1 91 ? 13.822 -0.762 -10.296 1.00 83.75 91 LEU A CA 1
ATOM 737 C C . LEU A 1 91 ? 14.398 -0.449 -11.683 1.00 83.75 91 LEU A C 1
ATOM 739 O O . LEU A 1 91 ? 15.095 0.557 -11.830 1.00 83.75 91 LEU A O 1
ATOM 743 N N . SER A 1 92 ? 14.076 -1.256 -12.696 1.00 85.38 92 SER A N 1
ATOM 744 C CA . SER A 1 92 ? 14.482 -1.026 -14.086 1.00 85.38 92 SER A CA 1
ATOM 745 C C . SER A 1 92 ? 13.715 0.116 -14.774 1.00 85.38 92 SER A C 1
ATOM 747 O O . SER A 1 92 ? 14.202 0.683 -15.753 1.00 85.38 92 SER A O 1
ATOM 749 N N . LEU A 1 93 ? 12.544 0.509 -14.254 1.00 81.62 93 LEU A N 1
ATOM 750 C CA . LEU A 1 93 ? 11.717 1.572 -14.835 1.00 81.62 93 LEU A CA 1
ATOM 751 C C . LEU A 1 93 ? 12.379 2.953 -14.727 1.00 81.62 93 LEU A C 1
ATOM 753 O O . LEU A 1 93 ? 13.215 3.205 -13.858 1.00 81.62 93 LEU A O 1
ATOM 757 N N . SER A 1 94 ? 11.948 3.909 -15.553 1.00 88.12 94 SER A N 1
ATOM 758 C CA . SER A 1 94 ? 12.325 5.319 -15.387 1.00 88.12 94 SER A CA 1
ATOM 759 C C . SER A 1 94 ? 11.757 5.901 -14.084 1.00 88.12 94 SER A C 1
ATOM 761 O O . SER A 1 94 ? 10.729 5.443 -13.584 1.00 88.12 94 SER A O 1
ATOM 763 N N . ALA A 1 95 ? 12.385 6.951 -13.544 1.00 84.31 95 ALA A N 1
ATOM 764 C CA . ALA A 1 95 ? 11.899 7.627 -12.335 1.00 84.31 95 ALA A CA 1
ATOM 765 C C . ALA A 1 95 ? 10.442 8.114 -12.468 1.00 84.31 95 ALA A C 1
ATOM 767 O O . ALA A 1 95 ? 9.662 7.986 -11.525 1.00 84.31 95 ALA A O 1
ATOM 768 N N . ASN A 1 96 ? 10.058 8.603 -13.654 1.00 86.12 96 ASN A N 1
ATOM 769 C CA . ASN A 1 96 ? 8.685 9.020 -13.933 1.00 86.12 96 ASN A CA 1
ATOM 770 C C . ASN A 1 96 ? 7.707 7.839 -13.838 1.00 86.12 96 ASN A C 1
ATOM 772 O O . ASN A 1 96 ? 6.703 7.921 -13.137 1.00 86.12 96 ASN A O 1
ATOM 776 N N . ASN A 1 97 ? 8.033 6.711 -14.475 1.00 80.00 97 ASN A N 1
ATOM 777 C CA . ASN A 1 97 ? 7.173 5.527 -14.457 1.00 80.00 97 ASN A CA 1
ATOM 778 C C . ASN A 1 97 ? 7.063 4.931 -13.047 1.00 80.00 97 ASN A C 1
ATOM 780 O O . ASN A 1 97 ? 5.972 4.545 -12.634 1.00 80.00 97 ASN A O 1
ATOM 784 N N . ARG A 1 98 ? 8.162 4.925 -12.278 1.00 83.94 98 ARG A N 1
ATOM 785 C CA . ARG A 1 98 ? 8.149 4.516 -10.864 1.00 83.94 98 ARG A CA 1
ATOM 786 C C . ARG A 1 98 ? 7.227 5.397 -10.029 1.00 83.94 98 ARG A C 1
ATOM 788 O O . ARG A 1 98 ? 6.445 4.873 -9.247 1.00 83.94 98 ARG A O 1
ATOM 795 N N . SER A 1 99 ? 7.298 6.718 -10.202 1.00 82.12 99 SER A N 1
ATOM 796 C CA . SER A 1 99 ? 6.446 7.659 -9.468 1.00 82.12 99 SER A CA 1
ATOM 797 C C . SER A 1 99 ? 4.965 7.470 -9.795 1.00 82.12 99 SER A C 1
ATOM 799 O O . SER A 1 99 ? 4.146 7.439 -8.879 1.00 82.12 99 SER A O 1
ATOM 801 N N . VAL A 1 100 ? 4.619 7.288 -11.074 1.00 81.44 100 VAL A N 1
ATOM 802 C CA . VAL A 1 100 ? 3.235 7.016 -11.494 1.00 81.44 100 VAL A CA 1
ATOM 803 C C . VAL A 1 100 ? 2.725 5.713 -10.882 1.00 81.44 100 VAL A C 1
ATOM 805 O O . VAL A 1 100 ? 1.627 5.687 -10.329 1.00 81.44 100 VAL A O 1
ATOM 808 N N . LEU A 1 101 ? 3.525 4.647 -10.937 1.00 80.94 101 LEU A N 1
ATOM 809 C CA . LEU A 1 101 ? 3.135 3.350 -10.397 1.00 80.94 101 LEU A CA 1
ATOM 810 C C . LEU A 1 101 ? 2.961 3.398 -8.872 1.00 80.94 101 LEU A C 1
ATOM 812 O O . LEU A 1 101 ? 1.936 2.948 -8.368 1.00 80.94 101 LEU A O 1
ATOM 816 N N . LEU A 1 102 ? 3.892 4.036 -8.154 1.00 82.25 102 LEU A N 1
ATOM 817 C CA . LEU A 1 102 ? 3.775 4.264 -6.711 1.00 82.25 102 LEU A CA 1
ATOM 818 C C . LEU A 1 102 ? 2.506 5.042 -6.357 1.00 82.25 102 LEU A C 1
ATOM 820 O O . LEU A 1 102 ? 1.772 4.628 -5.465 1.00 82.25 102 LEU A O 1
ATOM 824 N N . ASN A 1 103 ? 2.218 6.136 -7.068 1.00 81.25 103 ASN A N 1
ATOM 825 C CA . ASN A 1 103 ? 1.015 6.932 -6.828 1.00 81.25 103 ASN A CA 1
ATOM 826 C C . ASN A 1 103 ? -0.263 6.114 -7.041 1.00 81.25 103 ASN A C 1
ATOM 828 O O . ASN A 1 103 ? -1.185 6.198 -6.230 1.00 81.25 103 ASN A O 1
ATOM 832 N N . ASN A 1 104 ? -0.314 5.300 -8.097 1.00 80.81 104 ASN A N 1
ATOM 833 C CA . ASN A 1 104 ? -1.465 4.443 -8.368 1.00 80.81 104 ASN A CA 1
ATOM 834 C C . ASN A 1 104 ? -1.643 3.369 -7.287 1.00 80.81 104 ASN A C 1
ATOM 836 O O . ASN A 1 104 ? -2.763 3.154 -6.830 1.00 80.81 104 ASN A O 1
ATOM 840 N N . THR A 1 105 ? -0.559 2.737 -6.831 1.00 80.25 105 THR A N 1
ATOM 841 C CA . THR A 1 105 ? -0.619 1.740 -5.752 1.00 80.25 105 THR A CA 1
ATOM 842 C C . THR A 1 105 ? -1.040 2.353 -4.427 1.00 80.25 105 THR A C 1
ATOM 844 O O . THR A 1 105 ? -1.916 1.808 -3.765 1.00 80.25 105 THR A O 1
ATOM 847 N N . ILE A 1 106 ? -0.479 3.505 -4.053 1.00 80.38 106 ILE A N 1
ATOM 848 C CA . ILE A 1 106 ? -0.877 4.209 -2.827 1.00 80.38 106 ILE A CA 1
ATOM 849 C C . ILE A 1 106 ? -2.363 4.563 -2.884 1.00 80.38 106 ILE A C 1
ATOM 851 O O . ILE A 1 106 ? -3.076 4.353 -1.903 1.00 80.38 106 ILE A O 1
ATOM 855 N N . LYS A 1 107 ? -2.847 5.056 -4.032 1.00 80.81 107 LYS A N 1
ATOM 856 C CA . LYS A 1 107 ? -4.267 5.362 -4.222 1.00 80.81 107 LYS A CA 1
ATOM 857 C C . LYS A 1 107 ? -5.136 4.118 -4.024 1.00 80.81 107 LYS A C 1
ATOM 859 O O . LYS A 1 107 ? -6.073 4.175 -3.240 1.00 80.81 107 LYS A O 1
ATOM 864 N N . TYR A 1 108 ? -4.780 3.000 -4.657 1.00 80.50 108 TYR A N 1
ATOM 865 C CA . TYR A 1 108 ? -5.515 1.741 -4.518 1.00 80.50 108 TYR A CA 1
ATOM 866 C C . TYR A 1 108 ? -5.589 1.259 -3.064 1.00 80.50 108 TYR A C 1
ATOM 868 O O . TYR A 1 108 ? -6.674 0.993 -2.557 1.00 80.50 108 TYR A O 1
ATOM 876 N N . ILE A 1 109 ? -4.450 1.217 -2.367 1.00 77.81 109 ILE A N 1
ATOM 877 C CA . ILE A 1 109 ? -4.377 0.803 -0.957 1.00 77.81 109 ILE A CA 1
ATOM 878 C C . ILE A 1 109 ? -5.211 1.726 -0.066 1.00 77.81 109 ILE A C 1
ATOM 880 O O . ILE A 1 109 ? -5.902 1.264 0.842 1.00 77.81 109 ILE A O 1
ATOM 884 N N . THR A 1 110 ? -5.170 3.032 -0.334 1.00 80.12 110 THR A N 1
ATOM 885 C CA . THR A 1 110 ? -5.963 4.020 0.407 1.00 80.12 110 THR A CA 1
ATOM 886 C C . THR A 1 110 ? -7.460 3.811 0.184 1.00 80.12 110 THR A C 1
ATOM 888 O O . THR A 1 110 ? -8.224 3.849 1.149 1.00 80.12 110 THR A O 1
ATOM 891 N N . ASP A 1 111 ? -7.880 3.561 -1.058 1.00 81.38 111 ASP A N 1
ATOM 892 C CA . ASP A 1 111 ? -9.281 3.311 -1.412 1.00 81.38 111 ASP A CA 1
ATOM 893 C C . ASP A 1 111 ? -9.795 2.020 -0.746 1.00 81.38 111 ASP A C 1
ATOM 895 O O . ASP A 1 111 ? -10.865 2.026 -0.131 1.00 81.38 111 ASP A O 1
ATOM 899 N N . LEU A 1 112 ? -9.001 0.943 -0.790 1.00 77.31 112 LEU A N 1
ATOM 900 C CA . LEU A 1 112 ? -9.278 -0.333 -0.121 1.00 77.31 112 LEU A CA 1
ATOM 901 C C . LEU A 1 112 ? -9.439 -0.138 1.399 1.00 77.31 112 LEU A C 1
ATOM 903 O O . LEU A 1 112 ? -10.493 -0.434 1.962 1.00 77.31 112 LEU A O 1
ATOM 907 N N . SER A 1 113 ? -8.441 0.476 2.039 1.00 79.06 113 SER A N 1
ATOM 908 C CA . SER A 1 113 ? -8.432 0.766 3.478 1.00 79.06 113 SER A CA 1
ATOM 909 C C . SER A 1 113 ? -9.623 1.620 3.913 1.00 79.06 113 SER A C 1
ATOM 911 O O . SER A 1 113 ? -10.237 1.383 4.954 1.00 79.06 113 SER A O 1
ATOM 913 N N . THR A 1 114 ? -9.970 2.630 3.111 1.00 80.44 114 THR A N 1
ATOM 914 C CA . THR A 1 114 ? -11.109 3.513 3.387 1.00 80.44 114 THR A CA 1
ATOM 915 C C . THR A 1 114 ? -12.418 2.737 3.347 1.00 80.44 114 THR A C 1
ATOM 917 O O . THR A 1 114 ? -13.261 2.937 4.218 1.00 80.44 114 THR A O 1
ATOM 920 N N . ASN A 1 115 ? -12.581 1.822 2.388 1.00 77.50 115 ASN A N 1
ATOM 921 C CA . ASN A 1 115 ? -13.769 0.979 2.287 1.00 77.50 115 ASN A CA 1
ATOM 922 C C . ASN A 1 115 ? -13.965 0.135 3.561 1.00 77.50 115 ASN A C 1
ATOM 924 O O . ASN A 1 115 ? -15.039 0.164 4.168 1.00 77.50 115 ASN A O 1
ATOM 928 N N . PHE A 1 116 ? -12.899 -0.510 4.041 1.00 72.88 116 PHE A N 1
ATOM 929 C CA . PHE A 1 116 ? -12.932 -1.278 5.288 1.00 72.88 116 PHE A CA 1
ATOM 930 C C . PHE A 1 116 ? -13.251 -0.413 6.516 1.00 72.88 116 PHE A C 1
ATOM 932 O O . PHE A 1 116 ? -14.128 -0.764 7.308 1.00 72.88 116 PHE A O 1
ATOM 939 N N . ILE A 1 117 ? -12.619 0.758 6.655 1.00 76.31 117 ILE A N 1
ATOM 940 C CA . ILE A 1 117 ? -12.905 1.686 7.762 1.00 76.31 117 ILE A CA 1
ATOM 941 C C . ILE A 1 117 ? -14.360 2.173 7.714 1.00 76.31 117 ILE A C 1
ATOM 943 O O . ILE A 1 117 ? -15.027 2.213 8.748 1.00 76.31 117 ILE A O 1
ATOM 947 N N . CYS A 1 118 ? -14.880 2.517 6.533 1.00 79.88 118 CYS A N 1
ATOM 948 C CA . CYS A 1 118 ? -16.276 2.915 6.361 1.00 79.88 118 CYS A CA 1
ATOM 949 C C . CYS A 1 118 ? -17.239 1.802 6.785 1.00 79.88 118 CYS A C 1
ATOM 951 O O . CYS A 1 118 ? -18.214 2.084 7.479 1.00 79.88 118 CYS A O 1
ATOM 953 N N . HIS A 1 119 ? -16.949 0.547 6.436 1.00 73.50 119 HIS A N 1
ATOM 954 C CA . HIS A 1 119 ? -17.742 -0.601 6.874 1.00 73.50 119 HIS A CA 1
ATOM 955 C C . HIS A 1 119 ? -17.773 -0.729 8.408 1.00 73.50 119 HIS A C 1
ATOM 957 O O . HIS A 1 119 ? -18.812 -1.031 8.985 1.00 73.50 119 HIS A O 1
ATOM 963 N N . LEU A 1 120 ? -16.659 -0.430 9.080 1.00 69.19 120 LEU A N 1
ATOM 964 C CA . LEU A 1 120 ? -16.534 -0.437 10.544 1.00 69.19 120 LEU A CA 1
ATOM 965 C C . LEU A 1 120 ? -17.320 0.693 11.232 1.00 69.19 120 LEU A C 1
ATOM 967 O O . LEU A 1 120 ? -17.712 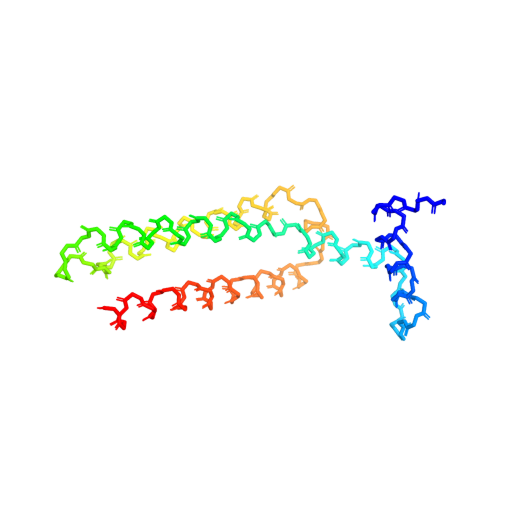0.545 12.380 1.00 69.19 120 LEU A O 1
ATOM 971 N N . ILE A 1 121 ? -17.537 1.822 10.551 1.00 71.06 121 ILE A N 1
ATOM 972 C CA . ILE A 1 121 ? -18.326 2.956 11.069 1.00 71.06 121 ILE A CA 1
ATOM 973 C C . ILE A 1 121 ? -19.835 2.708 10.922 1.00 71.06 121 ILE A C 1
ATOM 975 O O . ILE A 1 121 ? -20.627 3.248 11.693 1.00 71.06 121 ILE A O 1
ATOM 979 N N . VAL A 1 122 ? -20.237 1.944 9.903 1.00 65.00 122 VAL A N 1
ATOM 980 C CA . VAL A 1 122 ? -21.648 1.644 9.610 1.00 65.00 122 VAL A CA 1
ATOM 981 C C . VAL A 1 122 ? -22.191 0.486 10.469 1.00 65.00 122 VAL A C 1
ATOM 983 O O . VAL A 1 122 ? -23.408 0.378 10.623 1.00 65.00 122 VAL A O 1
ATOM 986 N N . LEU A 1 123 ? -21.309 -0.344 11.038 1.00 54.19 123 LEU A N 1
ATOM 987 C CA . LEU A 1 123 ? -21.610 -1.414 12.005 1.00 54.19 123 LEU A CA 1
ATOM 988 C C . LEU A 1 123 ? -21.735 -0.890 13.442 1.00 54.19 123 LEU A C 1
ATOM 990 O O . LEU A 1 123 ? -22.651 -1.375 14.146 1.00 54.19 123 LEU A O 1
#

Sequence (123 aa):
MQLSFSSLFLLSTLNLLRSDQSTLTIEQWNLLSNLSHFYDEHSGVTLDERFMNEQMSLPPKLCLKSGALIRYFNDSMEGTQLLYKNNQDFLSLSANNRSVLLNNTIKYITDLSTNFICHLIVL

Foldseek 3Di:
DDDDPVNVVVVVVVVCVVPDPDPDDPVRVVLVVCLVVLPPVVVLVVLLVVLLVVQVVDDPVPHPPPVSVVVSVVVNVVVVVVSQVPDPSLVPDDPVVNVVSVVVVNVVSVVVNVVSVVVVVVD